Protein AF-A9SS72-F1 (afdb_monomer_lite)

Foldseek 3Di:
DDDPPDDLPPVVVLVVLVVVLVVLVVVLVVLVVVLVVQCPDPVGHDPVSNVVSVVVNVVSVVSSVVSVVVSVVSVVPDDPCPPPPDDDD

pLDDT: mean 84.66, std 18.76, range [34.75, 98.44]

Secondary structure (DSSP, 8-state):
-------TT-HHHHHHHHHHHHHHHHHHHHHHHHHHHHHT-TT---HHHHHHHHHHHHHHHHHHHHHHHHHHHHHHH--TTTT--PPP-

Sequence (89 aa):
MSALTHRPGDPSTSLRRLHHVEKRIVHTVELSGRVMEELAKAGGPRAEVVAVQCQEFMQAVKEIQTTLRDEIKSMCEYRPNENSDYPAR

Organism: Physcomitrium patens (NCBI:txid3218)

Structure (mmCIF, N/CA/C/O backbone):
data_AF-A9SS72-F1
#
_entry.id   AF-A9SS72-F1
#
loop_
_atom_site.group_PDB
_atom_site.id
_atom_site.type_symbol
_atom_site.label_atom_id
_atom_site.label_alt_id
_atom_site.label_comp_id
_atom_site.label_asym_id
_atom_site.label_entity_id
_atom_site.label_seq_id
_atom_site.pdbx_PDB_ins_code
_atom_site.Cartn_x
_atom_site.Cartn_y
_atom_site.Cartn_z
_atom_site.occupancy
_atom_site.B_iso_or_equiv
_atom_site.auth_seq_id
_atom_site.auth_comp_id
_atom_site.auth_asym_id
_atom_site.auth_atom_id
_atom_site.pdbx_PDB_model_num
ATOM 1 N N . MET A 1 1 ? 20.063 -29.124 -21.820 1.00 34.75 1 MET A N 1
ATOM 2 C CA . MET A 1 1 ? 19.564 -28.425 -20.616 1.00 34.75 1 MET A CA 1
ATOM 3 C C . MET A 1 1 ? 20.110 -27.007 -20.662 1.00 34.75 1 MET A C 1
ATOM 5 O O . MET A 1 1 ? 21.206 -26.769 -20.177 1.00 34.75 1 MET A O 1
ATOM 9 N N . SER A 1 2 ? 19.425 -26.100 -21.363 1.00 35.09 2 SER A N 1
ATOM 10 C CA . SER A 1 2 ? 19.895 -24.717 -21.510 1.00 35.09 2 SER A CA 1
ATOM 11 C C . SER A 1 2 ? 19.543 -23.933 -20.256 1.00 35.09 2 SER A C 1
ATOM 13 O O . SER A 1 2 ? 18.370 -23.813 -19.907 1.00 35.09 2 SER A O 1
ATOM 15 N N . ALA A 1 3 ? 20.573 -23.448 -19.568 1.00 40.22 3 ALA A N 1
ATOM 16 C CA . ALA A 1 3 ? 20.441 -22.559 -18.431 1.00 40.22 3 ALA A CA 1
ATOM 17 C C . ALA A 1 3 ? 19.667 -21.304 -18.860 1.00 40.22 3 ALA A C 1
ATO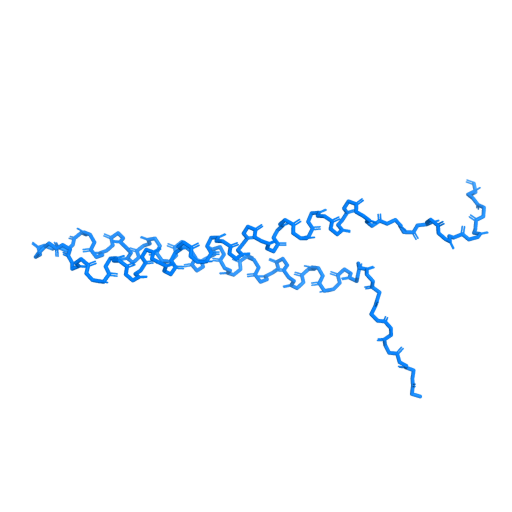M 19 O O . ALA A 1 3 ? 20.082 -20.591 -19.772 1.00 40.22 3 ALA A O 1
ATOM 20 N N . LEU A 1 4 ? 18.528 -21.066 -18.209 1.00 43.47 4 LEU A N 1
ATOM 21 C CA . LEU A 1 4 ? 17.774 -19.820 -18.281 1.00 43.47 4 LEU A CA 1
ATOM 22 C C . LEU A 1 4 ? 18.617 -18.733 -17.611 1.00 43.47 4 LEU A C 1
ATOM 24 O O . LEU A 1 4 ? 18.493 -18.468 -16.418 1.00 43.47 4 LEU A O 1
ATOM 28 N N . THR A 1 5 ? 19.530 -18.144 -18.374 1.00 44.22 5 THR A N 1
ATOM 29 C CA . THR A 1 5 ? 20.224 -16.923 -17.987 1.00 44.22 5 THR A CA 1
ATOM 30 C C . THR A 1 5 ? 19.184 -15.817 -17.858 1.00 44.22 5 THR A C 1
ATOM 32 O O . THR A 1 5 ? 18.574 -15.378 -18.833 1.00 44.22 5 THR A O 1
ATOM 35 N N . HIS A 1 6 ? 18.948 -15.410 -16.613 1.00 48.38 6 HIS A N 1
ATOM 36 C CA . HIS A 1 6 ? 18.099 -14.289 -16.243 1.00 48.38 6 HIS A CA 1
ATOM 37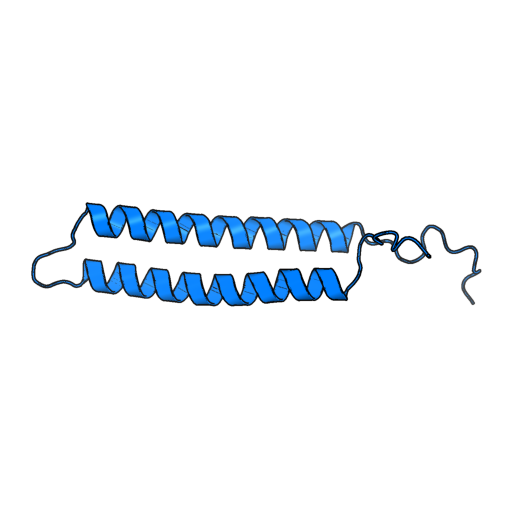 C C . HIS A 1 6 ? 18.587 -13.042 -16.992 1.00 48.38 6 HIS A C 1
ATOM 39 O O . HIS A 1 6 ? 19.654 -12.513 -16.686 1.00 48.38 6 HIS A O 1
ATOM 45 N N . ARG A 1 7 ? 17.835 -12.579 -18.000 1.00 47.34 7 ARG A N 1
ATOM 46 C CA . ARG A 1 7 ? 18.121 -11.282 -18.621 1.00 47.34 7 ARG A CA 1
ATOM 47 C C . ARG A 1 7 ? 17.647 -10.181 -17.671 1.00 47.34 7 ARG A C 1
ATOM 49 O O . ARG A 1 7 ? 16.500 -10.255 -17.216 1.00 47.34 7 ARG A O 1
ATOM 56 N N . PRO A 1 8 ? 18.481 -9.180 -17.358 1.00 47.91 8 PRO A N 1
ATOM 57 C CA . PRO A 1 8 ? 17.986 -7.951 -16.758 1.00 47.91 8 PRO A CA 1
ATOM 58 C C . PRO A 1 8 ? 16.986 -7.314 -17.736 1.00 47.91 8 PRO A C 1
ATOM 60 O O . PRO A 1 8 ? 17.262 -7.205 -18.931 1.00 47.91 8 PRO A O 1
ATOM 63 N N . GLY A 1 9 ? 15.790 -6.981 -17.244 1.00 53.69 9 GLY A N 1
ATOM 64 C CA . GLY A 1 9 ? 14.713 -6.413 -18.061 1.00 53.69 9 GLY A CA 1
ATOM 65 C C . GLY A 1 9 ? 13.824 -7.420 -18.800 1.00 53.69 9 GLY A C 1
ATOM 66 O O . GLY A 1 9 ? 13.278 -7.064 -19.838 1.00 53.69 9 GLY A O 1
ATOM 67 N N . ASP A 1 10 ? 13.651 -8.660 -18.316 1.00 61.78 10 ASP A N 1
ATOM 68 C CA . ASP A 1 10 ? 12.588 -9.531 -18.845 1.00 61.78 10 ASP A CA 1
ATOM 69 C C . ASP A 1 10 ? 11.215 -8.887 -18.549 1.00 61.78 10 ASP A C 1
ATOM 71 O O . ASP A 1 10 ? 10.813 -8.837 -17.374 1.00 61.78 10 ASP A O 1
ATOM 75 N N . PRO A 1 11 ? 10.485 -8.400 -19.5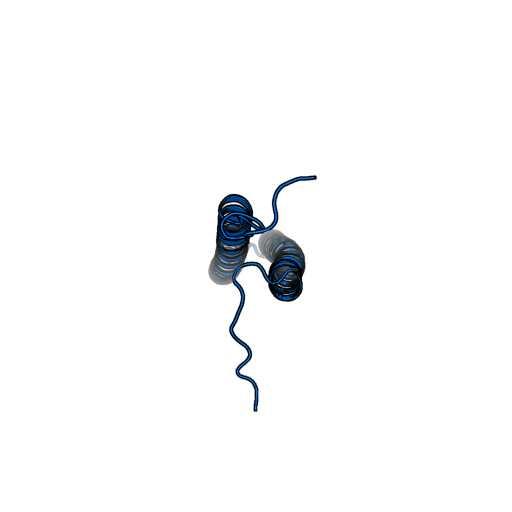74 1.00 62.62 11 PRO A N 1
ATOM 76 C CA . PRO A 1 11 ? 9.240 -7.663 -19.386 1.00 62.62 11 PRO A CA 1
ATOM 77 C C . PRO A 1 11 ? 8.185 -8.497 -18.655 1.00 62.62 11 PRO A C 1
ATOM 79 O O . PRO A 1 11 ? 7.369 -7.937 -17.927 1.00 62.62 11 PRO A O 1
ATOM 82 N N . SER A 1 12 ? 8.237 -9.831 -18.751 1.00 75.75 12 SER A N 1
ATOM 83 C CA . SER A 1 12 ? 7.338 -10.713 -18.000 1.00 75.75 12 SER A CA 1
ATOM 84 C C . SER A 1 12 ? 7.563 -10.620 -16.484 1.00 75.75 12 SER A C 1
ATOM 86 O O . SER A 1 12 ? 6.614 -10.682 -15.700 1.00 75.75 12 SER A O 1
ATOM 88 N N . THR A 1 13 ? 8.809 -10.399 -16.051 1.00 84.56 13 THR A N 1
ATOM 89 C CA . THR A 1 13 ? 9.156 -10.250 -14.634 1.00 84.56 13 THR A CA 1
ATOM 90 C C . THR A 1 13 ? 8.816 -8.860 -14.106 1.00 84.56 13 THR A C 1
ATOM 92 O O . THR A 1 13 ? 8.271 -8.765 -13.007 1.00 84.56 13 THR A O 1
ATOM 95 N N . SER A 1 14 ? 9.064 -7.807 -14.893 1.00 88.50 14 SER A N 1
ATOM 96 C CA . SER A 1 14 ? 8.677 -6.430 -14.556 1.00 88.50 14 SER A CA 1
ATOM 97 C C . SER A 1 14 ? 7.165 -6.281 -14.451 1.00 88.50 14 SER A C 1
ATOM 99 O O . SER A 1 14 ? 6.667 -5.824 -13.426 1.00 88.50 14 SER A O 1
ATOM 101 N N . LEU A 1 15 ? 6.410 -6.778 -15.436 1.00 91.69 15 LEU A N 1
ATOM 102 C CA . LEU A 1 15 ? 4.945 -6.763 -15.388 1.00 91.69 15 LEU A CA 1
ATOM 103 C C . LEU A 1 15 ? 4.400 -7.540 -14.185 1.00 91.69 15 LEU A C 1
ATOM 105 O O . LEU A 1 15 ? 3.451 -7.098 -13.546 1.00 91.69 15 LEU A O 1
ATOM 109 N N . ARG A 1 16 ? 5.026 -8.661 -13.807 1.00 93.38 16 ARG A N 1
ATOM 110 C CA . ARG A 1 16 ? 4.636 -9.402 -12.599 1.00 93.38 16 ARG A CA 1
ATOM 111 C C . ARG A 1 16 ? 4.892 -8.607 -11.315 1.00 93.38 16 ARG A C 1
ATOM 113 O O . ARG A 1 16 ? 4.071 -8.672 -10.400 1.00 93.38 16 ARG A O 1
ATOM 120 N N . ARG A 1 17 ? 6.011 -7.878 -11.226 1.00 94.44 17 ARG A N 1
ATOM 121 C CA . ARG A 1 17 ? 6.324 -7.014 -10.073 1.00 94.44 17 ARG A CA 1
ATOM 122 C C . ARG A 1 17 ? 5.378 -5.812 -10.008 1.00 94.44 17 ARG A C 1
ATOM 124 O O . ARG A 1 17 ? 4.887 -5.503 -8.928 1.00 94.44 17 ARG A O 1
ATOM 131 N N . LEU A 1 18 ? 5.027 -5.215 -11.146 1.00 95.81 18 LEU A N 1
ATOM 132 C CA . LEU A 1 18 ? 4.028 -4.144 -11.218 1.00 95.81 18 LEU A CA 1
ATOM 133 C C . LEU A 1 18 ? 2.616 -4.634 -10.854 1.00 95.81 18 LEU A C 1
ATOM 135 O O . LEU A 1 18 ? 1.950 -3.996 -10.049 1.00 95.81 18 LEU A O 1
ATOM 139 N N . HIS A 1 19 ? 2.196 -5.813 -11.319 1.00 95.94 19 HIS A N 1
ATOM 140 C CA . HIS A 1 19 ? 0.931 -6.436 -10.890 1.00 95.94 19 HIS A CA 1
ATOM 141 C C . HIS A 1 19 ? 0.896 -6.706 -9.379 1.00 95.94 19 HIS A C 1
ATOM 143 O O . HIS A 1 19 ? -0.133 -6.573 -8.715 1.00 95.94 19 HIS A O 1
ATOM 149 N N . HIS A 1 20 ? 2.036 -7.086 -8.796 1.00 95.94 20 HIS A N 1
ATOM 150 C CA . HIS A 1 20 ? 2.144 -7.199 -7.345 1.00 95.94 20 HIS A CA 1
ATOM 151 C C . HIS A 1 20 ? 1.945 -5.837 -6.662 1.00 95.94 20 HIS A C 1
ATOM 153 O O . HIS A 1 20 ? 1.198 -5.761 -5.687 1.00 95.94 20 HIS A O 1
ATOM 159 N N . VAL A 1 21 ? 2.540 -4.764 -7.196 1.00 98.12 21 VAL A N 1
ATOM 160 C CA . VAL A 1 21 ? 2.319 -3.393 -6.707 1.00 98.12 21 VAL A CA 1
ATOM 161 C C . VAL A 1 21 ? 0.841 -3.005 -6.778 1.00 98.12 21 VAL A C 1
ATOM 163 O O . VAL A 1 21 ? 0.314 -2.510 -5.785 1.00 98.12 21 VAL A O 1
ATOM 166 N N . GLU A 1 22 ? 0.145 -3.282 -7.883 1.00 98.19 22 GLU A N 1
ATOM 167 C CA . GLU A 1 22 ? -1.292 -2.998 -8.021 1.00 98.19 22 GLU A CA 1
ATOM 168 C C . GLU A 1 22 ? -2.111 -3.649 -6.899 1.00 98.19 22 GLU A C 1
ATOM 170 O O . GLU A 1 22 ? -2.899 -2.984 -6.224 1.00 98.19 22 GLU A O 1
ATOM 175 N N . LYS A 1 23 ? -1.860 -4.931 -6.612 1.00 98.12 23 LYS A N 1
ATOM 176 C CA . LYS A 1 23 ? -2.517 -5.631 -5.496 1.00 98.12 23 LYS A CA 1
ATOM 177 C C . LYS A 1 23 ? -2.193 -5.007 -4.139 1.00 98.12 23 LYS A C 1
ATOM 179 O O . LYS A 1 23 ? -3.070 -4.920 -3.280 1.00 98.12 23 LYS A O 1
ATOM 184 N N . ARG A 1 24 ? -0.948 -4.571 -3.922 1.00 97.94 24 ARG A N 1
ATOM 185 C CA . ARG A 1 24 ? -0.546 -3.904 -2.670 1.00 97.94 24 ARG A CA 1
ATOM 186 C C . ARG A 1 24 ? -1.209 -2.537 -2.516 1.00 97.94 24 ARG A C 1
ATOM 188 O O . ARG A 1 24 ? -1.557 -2.180 -1.393 1.00 97.94 24 ARG A O 1
ATOM 195 N N . ILE A 1 25 ? -1.431 -1.800 -3.606 1.00 98.44 25 ILE A N 1
ATOM 196 C CA . ILE A 1 25 ? -2.175 -0.532 -3.582 1.00 98.44 25 ILE A CA 1
ATOM 197 C C . ILE A 1 25 ? -3.611 -0.781 -3.116 1.00 98.44 25 ILE A C 1
ATOM 199 O O . ILE A 1 25 ? -4.060 -0.115 -2.186 1.00 98.44 25 ILE A O 1
ATOM 203 N N . VAL A 1 26 ? -4.299 -1.779 -3.683 1.00 98.38 26 VAL A N 1
ATOM 204 C CA . VAL A 1 26 ? -5.658 -2.156 -3.245 1.00 98.38 26 VAL A CA 1
ATOM 205 C C . VAL A 1 26 ? -5.670 -2.510 -1.754 1.00 98.38 26 VAL A C 1
ATOM 207 O O . VAL A 1 26 ? -6.440 -1.931 -0.992 1.00 98.38 26 VAL A O 1
ATOM 210 N N . HIS A 1 27 ? -4.742 -3.360 -1.307 1.00 97.38 27 HIS A N 1
ATOM 211 C CA . HIS A 1 27 ? -4.617 -3.719 0.110 1.00 97.38 27 HIS A CA 1
ATOM 212 C C . HIS A 1 27 ? -4.356 -2.506 1.022 1.00 97.38 27 HIS A C 1
ATOM 214 O O . HIS A 1 27 ? -4.830 -2.451 2.154 1.00 97.38 27 HIS A O 1
ATOM 220 N N . THR A 1 28 ? -3.615 -1.506 0.541 1.00 98.12 28 THR A N 1
ATOM 221 C CA . THR A 1 28 ? -3.345 -0.268 1.288 1.00 98.12 28 THR A CA 1
ATOM 222 C C . THR A 1 28 ? -4.623 0.553 1.483 1.00 98.12 28 THR A C 1
ATOM 224 O O . THR A 1 28 ? -4.844 1.085 2.568 1.00 98.12 28 THR A O 1
ATOM 227 N N . VAL A 1 29 ? -5.505 0.606 0.478 1.00 98.31 29 VAL A N 1
ATOM 228 C CA . VAL A 1 29 ? -6.827 1.250 0.595 1.00 98.31 29 VAL A CA 1
ATOM 229 C C . VAL A 1 29 ? -7.711 0.510 1.602 1.00 98.31 29 VAL A C 1
ATOM 231 O O . VAL A 1 29 ? -8.360 1.144 2.432 1.00 98.31 29 VAL A O 1
ATOM 234 N N . GLU A 1 30 ? -7.690 -0.824 1.594 1.00 97.69 30 GLU A N 1
ATOM 235 C CA . GLU A 1 30 ? -8.411 -1.640 2.582 1.00 97.69 30 GLU A CA 1
ATOM 236 C C . GLU A 1 30 ? -7.902 -1.410 4.013 1.00 97.69 30 GLU A C 1
ATOM 238 O O . GLU A 1 30 ? -8.693 -1.372 4.955 1.00 97.69 30 GLU A O 1
ATOM 243 N N . LEU A 1 31 ? -6.586 -1.258 4.199 1.00 97.69 31 LEU A N 1
ATOM 244 C CA . LEU A 1 31 ? -6.000 -0.919 5.499 1.00 97.69 31 LEU A CA 1
ATOM 245 C C . LEU A 1 31 ? -6.452 0.466 5.974 1.00 97.69 31 LEU A C 1
ATOM 247 O O . LEU A 1 31 ? -6.825 0.604 7.137 1.00 97.69 31 LEU A O 1
ATOM 251 N N . SER A 1 32 ? -6.499 1.466 5.087 1.00 97.19 32 SER A N 1
ATOM 252 C CA . SER A 1 32 ? -7.045 2.790 5.419 1.00 97.19 32 SER A CA 1
ATOM 253 C C . SER A 1 32 ? -8.497 2.709 5.885 1.00 97.19 32 SER A C 1
ATOM 255 O O . SER A 1 32 ? -8.850 3.334 6.883 1.00 97.19 32 SER A O 1
ATOM 257 N N . GLY A 1 33 ? -9.328 1.914 5.201 1.00 97.56 33 GLY A N 1
ATOM 258 C CA . GLY A 1 33 ? -10.718 1.679 5.600 1.00 97.56 33 GLY A CA 1
ATOM 259 C C . GLY A 1 33 ? -10.821 1.078 7.003 1.00 97.56 33 GLY A C 1
ATOM 260 O O . GLY A 1 33 ? -11.548 1.602 7.840 1.00 97.56 33 GLY A O 1
ATOM 261 N N . ARG A 1 34 ? -10.010 0.057 7.301 1.00 96.94 34 ARG A N 1
ATOM 262 C CA . ARG A 1 34 ? -9.951 -0.572 8.632 1.00 96.94 34 ARG A CA 1
ATOM 263 C C . ARG A 1 34 ? -9.539 0.406 9.736 1.00 96.94 34 ARG A C 1
ATOM 265 O O . ARG A 1 34 ? -10.163 0.419 10.795 1.00 96.94 34 ARG A O 1
ATOM 272 N N . VAL A 1 35 ? -8.542 1.255 9.478 1.00 96.75 35 VAL A N 1
ATOM 273 C CA . VAL A 1 35 ? -8.134 2.311 10.420 1.00 96.75 35 VAL A CA 1
ATOM 274 C C . VAL A 1 35 ? -9.282 3.294 10.653 1.00 96.75 35 VAL A C 1
ATOM 276 O O . VAL A 1 35 ? -9.573 3.639 11.796 1.00 96.75 35 VAL A O 1
ATOM 279 N N . MET A 1 36 ? -9.967 3.728 9.589 1.00 97.50 36 MET A N 1
ATOM 280 C CA . MET A 1 36 ? -11.118 4.630 9.699 1.00 97.50 36 MET A CA 1
ATOM 281 C C . MET A 1 36 ? -12.270 4.006 10.496 1.00 97.50 36 MET A C 1
ATOM 283 O O . MET A 1 36 ? -12.850 4.677 11.346 1.00 97.50 36 MET A O 1
ATOM 287 N N . GLU A 1 37 ? -12.578 2.730 10.263 1.00 97.00 37 GLU A N 1
ATOM 288 C CA . GLU A 1 37 ? -13.597 1.987 11.011 1.00 97.00 37 GLU A CA 1
ATOM 289 C C . GLU A 1 37 ? -13.257 1.887 12.501 1.00 97.00 37 GLU A C 1
ATOM 291 O O . GLU A 1 37 ? -14.128 2.101 13.344 1.00 97.00 37 GLU A O 1
ATOM 296 N N . GLU A 1 38 ? -11.994 1.608 12.844 1.00 97.19 38 GLU A N 1
ATOM 297 C CA . GLU A 1 38 ? -11.546 1.557 14.239 1.00 97.19 38 GLU A CA 1
ATOM 298 C C . GLU A 1 38 ? -11.669 2.925 14.922 1.00 97.19 38 GLU A C 1
ATOM 300 O O . GLU A 1 38 ? -12.145 3.012 16.055 1.00 97.19 38 GLU A O 1
ATOM 305 N N . LEU A 1 39 ? -11.292 3.997 14.220 1.00 96.62 39 LEU A N 1
ATOM 306 C CA . LEU A 1 39 ? -11.407 5.373 14.706 1.00 96.62 39 LEU A CA 1
ATOM 307 C C . LEU A 1 39 ? -12.861 5.823 14.898 1.00 96.62 39 LEU A C 1
ATOM 309 O O . LEU A 1 39 ? -13.134 6.624 15.789 1.00 96.62 39 LEU A O 1
ATOM 313 N N . ALA A 1 40 ? -13.792 5.303 14.098 1.00 97.00 40 ALA A N 1
ATOM 314 C CA . ALA A 1 40 ? -15.207 5.667 14.138 1.00 97.00 40 ALA A CA 1
ATOM 315 C C . ALA A 1 40 ? -16.025 4.915 15.207 1.00 97.00 40 ALA A C 1
ATOM 317 O O . ALA A 1 40 ? -17.233 5.141 15.331 1.00 97.00 40 ALA A O 1
ATOM 318 N N . LYS A 1 41 ? -15.415 4.008 15.981 1.00 96.56 41 LYS A N 1
ATOM 319 C CA . LYS A 1 41 ? -16.139 3.226 16.992 1.00 96.56 41 LYS A CA 1
ATOM 320 C C . LYS A 1 41 ? -16.737 4.115 18.082 1.00 96.56 41 LYS A C 1
ATOM 322 O O . LYS A 1 41 ? -16.048 4.920 18.699 1.00 96.56 41 LYS A O 1
ATOM 327 N N . ALA A 1 42 ? -18.010 3.873 18.404 1.00 92.94 42 ALA A N 1
ATOM 328 C CA . ALA A 1 42 ? -18.752 4.621 19.425 1.00 92.94 42 ALA A CA 1
ATOM 329 C C . ALA A 1 42 ? -18.126 4.549 20.834 1.00 92.94 42 ALA A C 1
ATOM 331 O O . ALA A 1 42 ? -18.300 5.466 21.629 1.00 92.94 42 ALA A O 1
ATOM 332 N N . GLY A 1 43 ? -17.383 3.478 21.138 1.00 94.00 43 GLY A N 1
ATOM 333 C CA . GLY A 1 43 ? -16.632 3.318 22.391 1.00 94.00 43 GLY A CA 1
ATOM 334 C C . GLY A 1 43 ? -15.256 3.996 22.404 1.00 94.00 43 GLY A C 1
ATOM 335 O O . GLY A 1 43 ? -14.511 3.820 23.363 1.00 94.00 43 GLY A O 1
ATOM 336 N N . GLY A 1 44 ? -14.913 4.738 21.350 1.00 93.44 44 GLY A N 1
ATOM 337 C CA . GLY A 1 44 ? -13.577 5.270 21.111 1.00 93.44 44 GLY A CA 1
ATOM 338 C C . GLY A 1 44 ? -12.632 4.248 20.460 1.00 93.44 44 GLY A C 1
ATOM 339 O O . GLY A 1 44 ? -12.887 3.039 20.498 1.00 93.44 44 GLY A O 1
ATOM 340 N N . PRO A 1 45 ? -11.535 4.721 19.842 1.00 96.06 45 PRO A N 1
ATOM 341 C CA . PRO A 1 45 ? -10.566 3.855 19.186 1.00 96.06 45 PRO A CA 1
ATOM 342 C C . PRO A 1 45 ? -9.744 3.045 20.179 1.00 96.06 45 PRO A C 1
ATOM 344 O O . PRO A 1 45 ? -9.248 3.563 21.182 1.00 96.06 45 PRO A O 1
ATOM 347 N N . ARG A 1 46 ? -9.498 1.782 19.834 1.00 97.31 46 ARG A N 1
ATOM 348 C CA . ARG A 1 46 ? -8.520 0.956 20.541 1.00 97.31 46 ARG A CA 1
ATOM 349 C C . ARG A 1 46 ? -7.119 1.291 20.050 1.00 97.31 46 ARG A C 1
ATOM 351 O O . ARG A 1 46 ? -6.752 0.946 18.926 1.00 97.31 46 ARG A O 1
ATOM 358 N N . ALA A 1 47 ? -6.344 1.979 20.886 1.00 95.81 47 ALA A N 1
ATOM 359 C CA . ALA A 1 47 ? -5.030 2.507 20.520 1.00 95.81 47 ALA A CA 1
ATOM 360 C C . ALA A 1 47 ? -4.073 1.421 20.000 1.00 95.81 47 ALA A C 1
ATOM 362 O O . ALA A 1 47 ? -3.349 1.654 19.035 1.00 95.81 47 ALA A O 1
ATOM 363 N N . GLU A 1 48 ? -4.104 0.224 20.586 1.00 96.69 48 GLU A N 1
ATOM 364 C CA . GLU A 1 48 ? -3.284 -0.909 20.163 1.00 96.69 48 GLU A CA 1
ATOM 365 C C . GLU A 1 48 ? -3.667 -1.427 18.770 1.00 96.69 48 GLU A C 1
ATOM 367 O O . GLU A 1 48 ? -2.792 -1.766 17.976 1.00 96.69 48 GLU A O 1
ATOM 372 N N . VAL A 1 49 ? -4.963 -1.430 18.441 1.00 96.00 49 VAL A N 1
ATOM 373 C CA . VAL A 1 49 ? -5.457 -1.874 17.131 1.00 96.00 49 VAL A CA 1
ATOM 374 C C . VAL A 1 49 ? -5.095 -0.850 16.063 1.00 96.00 49 VAL A C 1
ATOM 376 O O . VAL A 1 49 ? -4.550 -1.219 15.024 1.00 96.00 49 VAL A O 1
ATOM 379 N N . VAL A 1 50 ? -5.323 0.436 16.344 1.00 96.94 50 VAL A N 1
ATOM 380 C CA . VAL A 1 50 ? -4.945 1.532 15.442 1.00 96.94 50 VAL A CA 1
ATOM 381 C C . VAL A 1 50 ? -3.437 1.526 15.192 1.00 96.94 50 VAL A C 1
ATOM 383 O O . VAL A 1 50 ? -3.013 1.649 14.047 1.00 96.94 50 VAL A O 1
ATOM 386 N N . ALA A 1 51 ? -2.615 1.337 16.229 1.00 97.56 51 ALA A N 1
ATOM 387 C CA . ALA A 1 51 ? -1.161 1.296 16.084 1.00 97.56 51 ALA A CA 1
ATOM 388 C C . ALA A 1 51 ? -0.702 0.163 15.151 1.00 97.56 51 ALA A C 1
ATOM 390 O O . ALA A 1 51 ? 0.094 0.410 14.244 1.00 97.56 51 ALA A O 1
ATOM 391 N N . VAL A 1 52 ? -1.236 -1.051 15.329 1.00 97.81 52 VAL A N 1
ATOM 392 C CA . VAL A 1 52 ? -0.914 -2.206 14.474 1.00 97.81 52 VAL A CA 1
ATOM 393 C C . VAL A 1 52 ? -1.369 -1.972 13.033 1.00 97.81 52 VAL A C 1
ATOM 395 O O . VAL A 1 52 ? -0.577 -2.133 12.108 1.00 97.81 52 VAL A O 1
ATOM 398 N N . GLN A 1 53 ? -2.608 -1.522 12.823 1.00 97.12 53 GLN A N 1
ATOM 399 C CA . GLN A 1 53 ? -3.133 -1.271 11.478 1.00 97.12 53 GLN A CA 1
ATOM 400 C C . GLN A 1 53 ? -2.369 -0.151 10.755 1.00 97.12 53 GLN A C 1
ATOM 402 O O . GLN A 1 53 ? -2.052 -0.278 9.572 1.00 97.12 53 GLN A O 1
ATOM 407 N N . CYS A 1 54 ? -2.005 0.923 11.462 1.00 97.69 54 CYS A N 1
ATOM 408 C CA . CYS A 1 54 ? -1.162 1.986 10.918 1.00 97.69 54 CYS A CA 1
ATOM 409 C C . CYS A 1 54 ? 0.246 1.480 10.577 1.00 97.69 54 CYS A C 1
ATOM 411 O O . CYS A 1 54 ? 0.805 1.871 9.552 1.00 97.69 54 CYS A O 1
ATOM 413 N N . GLN A 1 55 ? 0.826 0.596 11.393 1.00 98.06 55 GLN A N 1
ATOM 414 C CA . GLN A 1 55 ? 2.116 -0.023 11.092 1.00 98.06 55 GLN A CA 1
ATOM 415 C C . GLN A 1 55 ? 2.045 -0.880 9.821 1.00 98.06 55 GLN A C 1
ATOM 417 O O . GLN A 1 55 ? 2.906 -0.748 8.949 1.00 98.06 55 GLN A O 1
ATOM 422 N N . GLU A 1 56 ? 1.010 -1.710 9.682 1.00 97.44 56 GLU A N 1
ATOM 423 C CA . GLU A 1 56 ? 0.772 -2.513 8.477 1.00 97.44 56 GLU A CA 1
ATOM 424 C C . GLU A 1 56 ? 0.576 -1.634 7.235 1.00 97.44 56 GLU A C 1
ATOM 426 O O . GLU A 1 56 ? 1.147 -1.915 6.177 1.00 97.44 56 GLU A O 1
ATOM 431 N N . PHE A 1 57 ? -0.173 -0.537 7.370 1.00 98.00 57 PHE A N 1
ATOM 432 C CA . PHE A 1 57 ? -0.374 0.450 6.309 1.00 98.00 57 PHE A CA 1
ATOM 433 C C . PHE A 1 57 ? 0.953 1.062 5.855 1.00 98.00 57 PHE A C 1
ATOM 435 O O . PHE A 1 57 ? 1.283 1.032 4.669 1.00 98.00 57 PHE A O 1
ATOM 442 N N . MET A 1 58 ? 1.754 1.567 6.796 1.00 98.00 58 MET A N 1
ATOM 443 C CA . MET A 1 58 ? 3.048 2.179 6.484 1.00 98.00 58 MET A CA 1
ATOM 444 C C . MET A 1 58 ? 4.006 1.183 5.827 1.00 98.00 58 MET A C 1
ATOM 446 O O . MET A 1 58 ? 4.728 1.538 4.892 1.00 98.00 58 MET A O 1
ATOM 450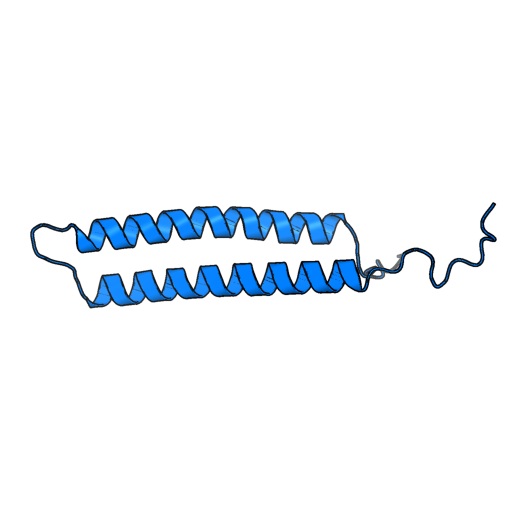 N N . GLN A 1 59 ? 3.996 -0.071 6.282 1.00 97.94 59 GLN A N 1
ATOM 451 C CA . GLN A 1 59 ? 4.813 -1.127 5.699 1.00 97.94 59 GLN A CA 1
ATOM 452 C C . GLN A 1 59 ? 4.392 -1.430 4.252 1.00 97.94 59 GLN A C 1
ATOM 454 O O . GLN A 1 59 ? 5.251 -1.513 3.373 1.00 97.94 59 GLN A O 1
ATOM 459 N N . ALA A 1 60 ? 3.086 -1.504 3.972 1.00 97.88 60 ALA A N 1
ATOM 460 C CA . ALA A 1 60 ? 2.577 -1.685 2.613 1.00 97.88 60 ALA A CA 1
ATOM 461 C C . ALA A 1 60 ? 2.970 -0.530 1.678 1.00 97.88 60 ALA A C 1
ATOM 463 O O . ALA A 1 60 ? 3.448 -0.770 0.567 1.00 97.88 60 ALA A O 1
ATOM 464 N N . VAL A 1 61 ? 2.863 0.717 2.149 1.00 98.25 61 VAL A N 1
ATOM 465 C CA . VAL A 1 61 ? 3.295 1.906 1.394 1.00 98.25 61 VAL A CA 1
ATOM 466 C C . VAL A 1 61 ? 4.795 1.860 1.095 1.00 98.25 61 VAL A C 1
ATOM 468 O O . VAL A 1 61 ? 5.208 2.133 -0.034 1.00 98.25 61 VAL A O 1
ATOM 471 N N . LYS A 1 62 ? 5.623 1.480 2.074 1.00 98.25 62 LYS A N 1
ATOM 472 C CA . LYS A 1 62 ? 7.078 1.380 1.898 1.00 98.25 62 LYS A CA 1
ATOM 473 C C . LYS A 1 62 ? 7.460 0.331 0.852 1.00 98.25 62 LYS A C 1
ATOM 475 O O . LYS A 1 62 ? 8.360 0.571 0.045 1.00 98.25 62 LYS A O 1
ATOM 480 N N . GLU A 1 63 ? 6.787 -0.814 0.849 1.00 97.38 63 GLU A N 1
ATOM 481 C CA . GLU A 1 63 ? 7.008 -1.875 -0.139 1.00 97.38 63 GLU A CA 1
ATOM 482 C C . GLU A 1 63 ? 6.655 -1.412 -1.552 1.00 97.38 63 GLU A C 1
ATOM 484 O O . GLU A 1 63 ? 7.488 -1.538 -2.449 1.00 97.38 63 GLU A O 1
ATOM 489 N N . ILE A 1 64 ? 5.486 -0.783 -1.730 1.00 98.31 64 ILE A N 1
ATOM 490 C CA . ILE A 1 64 ? 5.074 -0.177 -3.007 1.00 98.31 64 ILE A CA 1
ATOM 491 C C . ILE A 1 64 ? 6.141 0.803 -3.501 1.00 98.31 64 ILE A C 1
ATOM 493 O O . ILE A 1 64 ? 6.609 0.700 -4.636 1.00 98.31 64 ILE A O 1
ATOM 497 N N . GLN A 1 65 ? 6.564 1.733 -2.640 1.00 98.25 65 GLN A N 1
ATOM 498 C CA . GLN A 1 65 ? 7.572 2.734 -2.987 1.00 98.25 65 GLN A CA 1
ATOM 499 C C . GLN A 1 65 ? 8.915 2.110 -3.3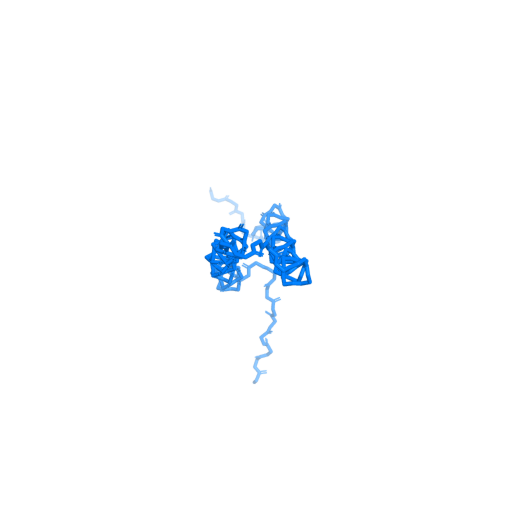69 1.00 98.25 65 GLN A C 1
ATOM 501 O O . GLN A 1 65 ? 9.573 2.594 -4.289 1.00 98.25 65 GLN A O 1
ATOM 506 N N . THR A 1 66 ? 9.336 1.061 -2.664 1.00 97.25 66 THR A N 1
ATOM 507 C CA . THR A 1 66 ? 10.604 0.374 -2.935 1.00 97.25 66 THR A CA 1
ATOM 508 C C . THR A 1 66 ? 10.546 -0.327 -4.287 1.00 97.25 66 THR A C 1
ATOM 510 O O . THR A 1 66 ? 11.382 -0.056 -5.143 1.00 97.25 66 THR A O 1
ATOM 513 N N . THR A 1 67 ? 9.511 -1.135 -4.530 1.00 95.81 67 THR A N 1
ATOM 514 C CA . THR A 1 67 ? 9.366 -1.863 -5.796 1.00 95.81 67 THR A CA 1
ATOM 515 C C . THR A 1 67 ? 9.252 -0.918 -6.989 1.00 95.81 67 THR A C 1
ATOM 517 O O . THR A 1 67 ? 9.935 -1.121 -7.987 1.00 95.81 67 THR A O 1
ATOM 520 N N . LEU A 1 68 ? 8.452 0.149 -6.891 1.00 97.00 68 LEU A N 1
ATOM 521 C CA . LEU A 1 68 ? 8.338 1.127 -7.978 1.00 97.00 68 LEU A CA 1
ATOM 522 C C . LEU A 1 68 ? 9.661 1.848 -8.248 1.00 97.00 68 LEU A C 1
ATOM 524 O O . LEU A 1 68 ? 10.022 2.051 -9.404 1.00 97.00 68 LEU A O 1
ATOM 528 N N . ARG A 1 69 ? 10.403 2.219 -7.199 1.00 96.31 69 ARG A N 1
ATOM 529 C CA . ARG A 1 69 ? 11.722 2.846 -7.350 1.00 96.31 69 ARG A CA 1
ATOM 530 C C . ARG A 1 69 ? 12.693 1.923 -8.081 1.00 96.31 69 ARG A C 1
ATOM 532 O O . ARG A 1 69 ? 13.439 2.401 -8.932 1.00 96.31 69 ARG A O 1
ATOM 539 N N . ASP A 1 70 ? 12.685 0.639 -7.749 1.00 92.88 70 ASP A N 1
ATOM 540 C CA . ASP A 1 70 ? 13.563 -0.345 -8.377 1.00 92.88 70 ASP A CA 1
ATOM 541 C C . ASP A 1 70 ? 13.162 -0.611 -9.836 1.00 92.88 70 ASP A C 1
ATOM 543 O O . ASP A 1 70 ? 14.038 -0.660 -10.697 1.00 92.88 70 ASP A O 1
ATOM 547 N N . GLU A 1 71 ? 11.861 -0.658 -10.154 1.00 91.88 71 GLU A N 1
ATOM 548 C CA . GLU A 1 71 ? 11.398 -0.733 -11.549 1.00 91.88 71 GLU A CA 1
ATOM 549 C C . GLU A 1 71 ? 11.811 0.494 -12.364 1.00 91.88 71 GLU A C 1
ATOM 551 O O . GLU A 1 71 ? 12.300 0.351 -13.483 1.00 91.88 71 GLU A O 1
ATOM 556 N N . ILE A 1 72 ? 11.659 1.701 -11.810 1.00 90.56 72 ILE A N 1
ATOM 557 C CA . ILE A 1 72 ? 12.058 2.940 -12.491 1.00 90.56 72 ILE A CA 1
ATOM 558 C C . ILE A 1 72 ? 13.558 2.912 -12.793 1.00 90.56 72 ILE A C 1
ATOM 560 O O . ILE A 1 72 ? 13.951 3.159 -13.931 1.00 90.56 72 ILE A O 1
ATOM 564 N N . LYS A 1 73 ? 14.393 2.562 -11.805 1.00 89.38 73 LYS A N 1
ATOM 565 C CA . LYS A 1 73 ? 15.843 2.423 -12.009 1.00 89.38 73 LYS A CA 1
ATOM 566 C C . LYS A 1 73 ? 16.157 1.393 -13.087 1.00 89.38 73 LYS A C 1
ATOM 568 O O . LYS A 1 73 ? 16.882 1.712 -14.022 1.00 89.38 73 LYS A O 1
ATOM 573 N N . SER A 1 74 ? 15.551 0.207 -13.003 1.00 85.75 74 SER A N 1
ATOM 574 C CA . SER A 1 74 ? 15.768 -0.863 -13.978 1.00 85.75 74 SER A CA 1
ATOM 575 C C . SER A 1 74 ? 15.387 -0.442 -15.397 1.00 85.75 74 SER A C 1
ATOM 577 O O . SER A 1 74 ? 16.056 -0.858 -16.337 1.00 85.75 74 SER A O 1
ATOM 579 N N . MET A 1 75 ? 14.334 0.362 -15.573 1.00 81.19 75 MET A N 1
ATOM 580 C CA . MET A 1 75 ? 13.930 0.884 -16.882 1.00 81.19 75 MET A CA 1
ATOM 581 C C . MET A 1 75 ? 14.854 1.998 -17.382 1.00 81.19 75 MET A C 1
ATOM 583 O O . MET A 1 75 ? 15.115 2.074 -18.579 1.00 81.19 75 MET A O 1
ATOM 587 N N . CYS A 1 76 ? 15.370 2.851 -16.495 1.00 79.75 76 CYS A N 1
ATOM 588 C CA . CYS A 1 76 ? 16.348 3.882 -16.857 1.00 79.75 76 CYS A CA 1
ATOM 589 C C . CYS A 1 76 ? 17.720 3.294 -17.223 1.00 79.75 76 CYS A C 1
ATOM 591 O O . CYS A 1 76 ? 18.427 3.849 -18.061 1.00 79.75 76 CYS A O 1
ATOM 593 N N . GLU A 1 77 ? 18.096 2.179 -16.601 1.00 80.06 77 GLU A N 1
ATOM 594 C CA . GLU A 1 77 ? 19.334 1.441 -16.875 1.00 80.06 77 GLU A CA 1
ATOM 595 C C . GLU A 1 77 ? 19.192 0.479 -18.068 1.00 80.06 77 GLU A C 1
ATOM 597 O O . GLU A 1 77 ? 20.191 -0.017 -18.589 1.00 80.06 77 GLU A O 1
ATOM 602 N N . TYR A 1 78 ? 17.964 0.224 -18.533 1.00 70.62 78 TYR A N 1
ATOM 603 C CA . TYR A 1 78 ? 17.698 -0.675 -19.650 1.00 70.62 78 TYR A CA 1
ATOM 604 C C . TYR A 1 78 ? 18.247 -0.104 -20.963 1.00 70.62 78 TYR A C 1
ATOM 606 O O . TYR A 1 78 ? 17.710 0.845 -21.537 1.00 70.62 78 TYR A O 1
ATOM 614 N N . ARG A 1 79 ? 19.321 -0.719 -21.466 1.00 67.56 79 ARG A N 1
ATOM 615 C CA . ARG A 1 79 ? 19.981 -0.349 -22.721 1.00 67.56 79 ARG A CA 1
ATOM 616 C C . ARG A 1 79 ? 19.905 -1.509 -23.727 1.00 67.56 79 ARG A C 1
ATOM 618 O O . ARG A 1 79 ? 20.833 -2.310 -23.819 1.00 67.56 79 ARG A O 1
ATOM 625 N N . PRO A 1 80 ? 18.810 -1.632 -24.496 1.00 62.09 80 PRO A N 1
ATOM 626 C CA . PRO A 1 80 ? 18.540 -2.828 -25.300 1.00 62.09 80 PRO A CA 1
ATOM 627 C C . PRO A 1 80 ? 19.555 -3.094 -26.424 1.00 62.09 80 PRO A C 1
ATOM 629 O O . PRO A 1 80 ? 19.712 -4.243 -26.825 1.00 62.09 80 PRO A O 1
ATOM 632 N N . ASN A 1 81 ? 20.263 -2.066 -26.909 1.00 61.06 81 ASN A N 1
ATOM 633 C CA . ASN A 1 81 ? 21.147 -2.159 -28.079 1.00 61.06 81 ASN A CA 1
ATOM 634 C C . ASN A 1 81 ? 22.614 -1.810 -27.791 1.00 61.06 81 ASN A C 1
ATOM 636 O O . ASN A 1 81 ? 23.399 -1.717 -28.726 1.00 61.06 81 ASN A O 1
ATOM 640 N N . GLU A 1 82 ? 23.003 -1.599 -26.532 1.00 61.66 82 GLU A N 1
ATOM 641 C CA . GLU A 1 82 ? 24.360 -1.117 -26.207 1.00 61.66 82 GLU A CA 1
ATOM 642 C C . GLU A 1 82 ? 25.461 -2.143 -26.534 1.00 61.66 82 GLU A C 1
ATOM 644 O O . GLU A 1 82 ? 26.610 -1.763 -26.709 1.00 61.66 82 GLU A O 1
ATOM 649 N N . ASN A 1 83 ? 25.082 -3.412 -26.736 1.00 53.38 83 ASN A N 1
ATOM 650 C CA . ASN A 1 83 ? 25.944 -4.497 -27.220 1.00 53.38 83 ASN A CA 1
ATOM 651 C C . ASN A 1 83 ? 25.430 -5.119 -28.535 1.00 53.38 83 ASN A C 1
ATOM 653 O O . ASN A 1 83 ? 25.679 -6.294 -28.804 1.00 53.38 83 ASN A O 1
ATOM 657 N N . SER A 1 84 ? 24.623 -4.394 -29.315 1.00 63.88 84 SER A N 1
ATOM 658 C CA . SER A 1 84 ? 24.138 -4.901 -30.600 1.00 63.88 84 SER A CA 1
ATOM 659 C C . SER A 1 84 ? 25.142 -4.553 -31.697 1.00 63.88 84 SER A C 1
ATOM 661 O O . SER A 1 84 ? 25.227 -3.399 -32.102 1.00 63.88 84 SER A O 1
ATOM 663 N N . ASP A 1 85 ? 25.861 -5.551 -32.219 1.00 65.31 85 ASP A N 1
ATOM 664 C CA . ASP A 1 85 ? 26.763 -5.406 -33.381 1.00 65.31 85 ASP A CA 1
ATOM 665 C C . ASP A 1 85 ? 26.013 -5.133 -34.705 1.00 65.31 85 ASP A C 1
ATOM 667 O O . ASP A 1 85 ? 26.605 -5.123 -35.785 1.00 65.31 85 ASP A O 1
ATOM 671 N N . TYR A 1 86 ? 24.692 -4.939 -34.657 1.00 67.25 86 TYR A N 1
ATOM 672 C CA . TYR A 1 86 ? 23.902 -4.591 -35.829 1.00 67.25 86 TYR A CA 1
ATOM 673 C C . TYR A 1 86 ? 24.078 -3.103 -36.165 1.00 67.25 86 TYR A C 1
ATOM 675 O O . TYR A 1 86 ? 23.666 -2.254 -35.369 1.00 67.25 86 TYR A O 1
ATOM 683 N N . PRO A 1 87 ? 24.618 -2.750 -37.348 1.00 57.62 87 PRO A N 1
ATOM 684 C CA . PRO A 1 87 ? 24.632 -1.363 -37.784 1.00 57.62 87 PRO A CA 1
ATOM 685 C C . PRO A 1 87 ? 23.187 -0.876 -37.941 1.00 57.62 87 PRO A C 1
ATOM 687 O O . PRO A 1 87 ? 22.352 -1.561 -38.543 1.00 57.62 87 PRO A O 1
ATOM 690 N N . ALA A 1 88 ? 22.889 0.299 -37.382 1.00 57.88 88 ALA A N 1
ATOM 691 C CA . ALA A 1 88 ? 21.617 0.973 -37.608 1.00 57.88 88 ALA A CA 1
ATOM 692 C C . ALA A 1 88 ? 21.418 1.156 -39.124 1.00 57.88 88 ALA A C 1
ATOM 694 O O . ALA A 1 88 ? 22.313 1.657 -39.806 1.00 57.88 88 ALA A O 1
ATOM 695 N N . ARG A 1 89 ? 20.286 0.667 -39.639 1.00 57.59 89 ARG A N 1
ATOM 696 C CA . ARG A 1 89 ? 19.884 0.818 -41.043 1.00 57.59 89 ARG A CA 1
ATOM 697 C C . ARG A 1 89 ? 19.459 2.244 -41.354 1.00 57.59 89 ARG A C 1
ATOM 699 O O . ARG A 1 89 ? 18.796 2.844 -40.481 1.00 57.59 89 ARG A O 1
#

InterPro domains:
  IPR019404 Mediator complex, subunit Med11 [PF10280] (13-86)
  IPR019404 Mediator complex, subunit Med11 [PTHR22890] (10-89)

Radius of gyration: 20.85 Å; chains: 1;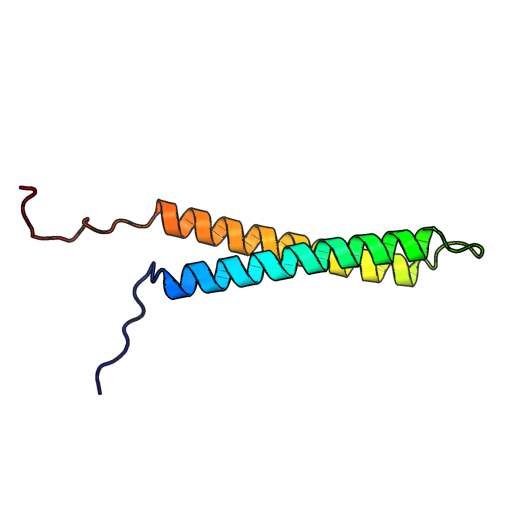 bounding box: 46×34×63 Å